Protein AF-A0ABD6W577-F1 (afdb_monomer_lite)

Secondary structure (DSSP, 8-state):
-B--EEEEE-TTS-EEEEEEEEPPPTT-----EEEEEETTEEEEEEGGG-B-HHHHHHHHHHHHHHSS--TTEEEEE--

Organism: Rathayibacter rathayi (NCBI:txid33887)

Foldseek 3Di:
DDFDKDWDQDPVRDIFIWTKFFDDDPPDDQPAWDWDDDPNDTDIGRPRRDDDPVRVVVQVVCCVVPVDGDPRMDTHTDD

Sequence (79 aa):
MMMIEVRKQNADGSDSLYRLARLSPEGKKSAGSADIAWNGRVDRVPAEEAFDAIEAGDIFWHYYQHDAVPNRYELRFLE

pLDDT: mean 89.22, std 10.05, range [54.38, 96.94]

Radius of gyration: 13.28 Å; chains: 1; bounding box: 33×25×36 Å

Structure (mmCIF, N/CA/C/O backbone):
data_AF-A0ABD6W577-F1
#
_entry.id   AF-A0ABD6W577-F1
#
loop_
_atom_site.group_PDB
_atom_site.id
_atom_site.type_symbol
_atom_site.label_atom_id
_atom_site.label_alt_id
_atom_site.label_comp_id
_atom_site.label_asym_id
_atom_site.label_entity_id
_atom_site.label_seq_id
_ato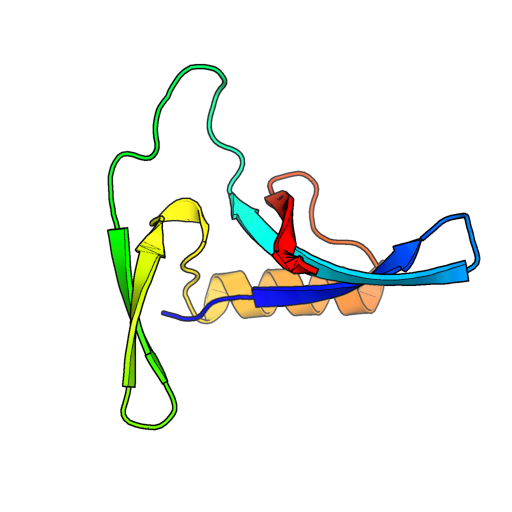m_site.pdbx_PDB_ins_code
_atom_site.Cartn_x
_atom_site.Cartn_y
_atom_site.Cartn_z
_atom_site.occupancy
_atom_site.B_iso_or_equiv
_atom_site.auth_seq_id
_atom_site.auth_comp_id
_atom_site.auth_asym_id
_atom_site.auth_atom_id
_atom_site.pdbx_PDB_model_num
ATOM 1 N N . MET A 1 1 ? 4.618 -3.203 -12.453 1.00 88.88 1 MET A N 1
ATOM 2 C CA . MET A 1 1 ? 4.761 -2.497 -11.166 1.00 88.88 1 MET A CA 1
ATOM 3 C C . MET A 1 1 ? 3.432 -1.843 -10.856 1.00 88.88 1 MET A C 1
ATOM 5 O O . MET A 1 1 ? 2.753 -1.436 -11.792 1.00 88.88 1 MET A O 1
ATOM 9 N N . MET A 1 2 ? 3.053 -1.788 -9.588 1.00 92.25 2 MET A N 1
ATOM 10 C CA . MET A 1 2 ? 1.829 -1.152 -9.108 1.00 92.25 2 MET A CA 1
ATOM 11 C C . MET A 1 2 ? 2.083 -0.479 -7.763 1.00 92.25 2 MET A C 1
ATOM 13 O O . MET A 1 2 ? 3.037 -0.827 -7.070 1.00 92.25 2 MET A O 1
ATOM 17 N N . MET A 1 3 ? 1.227 0.475 -7.411 1.00 94.38 3 MET A N 1
ATOM 18 C CA . MET A 1 3 ? 1.164 1.038 -6.066 1.00 94.38 3 MET A CA 1
ATOM 19 C C . MET A 1 3 ? 0.001 0.400 -5.318 1.00 94.38 3 MET A C 1
ATOM 21 O O . MET A 1 3 ? -0.979 -0.012 -5.939 1.00 94.38 3 MET A O 1
ATOM 25 N N . ILE A 1 4 ? 0.090 0.373 -3.993 1.00 94.81 4 ILE A N 1
ATOM 26 C CA . ILE A 1 4 ? -0.994 -0.096 -3.131 1.00 94.81 4 ILE A CA 1
ATOM 27 C C . ILE A 1 4 ? -1.412 1.054 -2.221 1.00 94.81 4 ILE A C 1
ATOM 29 O O . ILE A 1 4 ? -0.575 1.664 -1.549 1.00 94.81 4 ILE A O 1
ATOM 33 N N . GLU A 1 5 ? -2.708 1.342 -2.224 1.00 94.50 5 GLU A N 1
ATOM 34 C CA . GLU A 1 5 ? -3.355 2.287 -1.319 1.00 94.50 5 GLU A CA 1
ATOM 35 C C . GLU A 1 5 ? -4.317 1.528 -0.414 1.00 94.50 5 GLU A C 1
ATOM 37 O O . GLU A 1 5 ? -4.989 0.591 -0.850 1.00 94.50 5 GLU A O 1
ATOM 42 N N . VAL A 1 6 ? -4.375 1.930 0.850 1.00 92.25 6 VAL A N 1
ATOM 43 C CA . VAL A 1 6 ? -5.218 1.304 1.865 1.00 92.25 6 VAL A CA 1
ATOM 44 C C . VAL A 1 6 ? -6.050 2.389 2.525 1.00 92.25 6 VAL A C 1
ATOM 46 O O . VAL A 1 6 ? -5.504 3.344 3.078 1.00 92.25 6 VAL A O 1
ATOM 49 N N . ARG A 1 7 ? -7.374 2.233 2.479 1.00 91.50 7 ARG A N 1
ATOM 50 C CA . ARG A 1 7 ? -8.291 3.023 3.301 1.00 91.50 7 ARG A CA 1
ATOM 51 C C . ARG A 1 7 ? -8.355 2.390 4.682 1.00 91.50 7 ARG A C 1
ATOM 53 O O . ARG A 1 7 ? -8.586 1.188 4.788 1.00 91.50 7 ARG A O 1
ATOM 60 N N . LYS A 1 8 ? -8.172 3.188 5.726 1.00 88.12 8 LYS A N 1
ATOM 61 C CA . LYS A 1 8 ? -8.259 2.725 7.110 1.00 88.12 8 LYS A CA 1
ATOM 62 C C . LYS A 1 8 ? -9.074 3.707 7.939 1.00 88.12 8 LYS A C 1
ATOM 64 O O . LYS A 1 8 ? -8.900 4.917 7.807 1.00 88.12 8 LYS A O 1
ATOM 69 N N . GLN A 1 9 ? -9.913 3.169 8.820 1.00 89.25 9 GLN A N 1
ATOM 70 C CA . GLN A 1 9 ? -10.616 3.969 9.811 1.00 89.25 9 GLN A CA 1
ATOM 71 C C . GLN A 1 9 ? -9.670 4.344 10.963 1.00 89.25 9 GLN A C 1
ATOM 73 O O . GLN A 1 9 ? -8.983 3.497 11.543 1.00 89.25 9 GLN A O 1
ATOM 78 N N . ASN A 1 10 ? -9.635 5.629 11.285 1.00 85.38 10 ASN A N 1
ATOM 79 C CA . ASN A 1 10 ? -8.905 6.206 12.400 1.00 85.38 10 ASN A CA 1
ATOM 80 C C . ASN A 1 10 ? -9.650 5.989 13.723 1.00 85.38 10 ASN A C 1
ATOM 82 O O . ASN A 1 10 ? -10.837 5.667 13.760 1.00 85.38 10 ASN A O 1
ATOM 86 N N . ALA A 1 11 ? -8.956 6.218 14.840 1.00 88.88 11 ALA A N 1
ATOM 87 C CA . ALA A 1 11 ? -9.535 6.065 16.177 1.00 88.88 11 ALA A CA 1
ATOM 88 C C . ALA A 1 11 ? -10.717 7.018 16.453 1.00 88.88 11 ALA A C 1
ATOM 90 O O . ALA A 1 11 ? -11.543 6.729 17.315 1.00 88.88 11 ALA A O 1
ATOM 91 N N . ASP A 1 12 ? -10.805 8.137 15.730 1.00 91.44 12 ASP A N 1
ATOM 92 C CA . ASP A 1 12 ? -11.910 9.099 15.804 1.00 91.44 12 ASP A CA 1
ATOM 93 C C . ASP A 1 12 ? -13.109 8.730 14.905 1.00 91.44 12 ASP A C 1
ATOM 95 O O . ASP A 1 12 ? -14.098 9.459 14.864 1.00 91.44 12 ASP A O 1
ATOM 99 N N . GLY A 1 13 ? -13.037 7.596 14.198 1.00 91.06 13 GLY A N 1
ATOM 100 C CA . GLY A 1 13 ? -14.072 7.113 13.286 1.00 91.06 13 GLY A CA 1
ATOM 101 C C . GLY A 1 13 ? -14.000 7.690 11.870 1.00 91.06 13 GLY A C 1
ATOM 102 O O . GLY A 1 13 ? -14.774 7.246 11.019 1.00 91.06 13 GLY A O 1
ATOM 103 N N . SER A 1 14 ? -13.090 8.631 11.596 1.00 92.62 14 SER A N 1
ATOM 104 C CA . SER A 1 14 ? -12.829 9.124 10.239 1.00 92.62 14 SER A CA 1
ATOM 105 C C . SER A 1 14 ?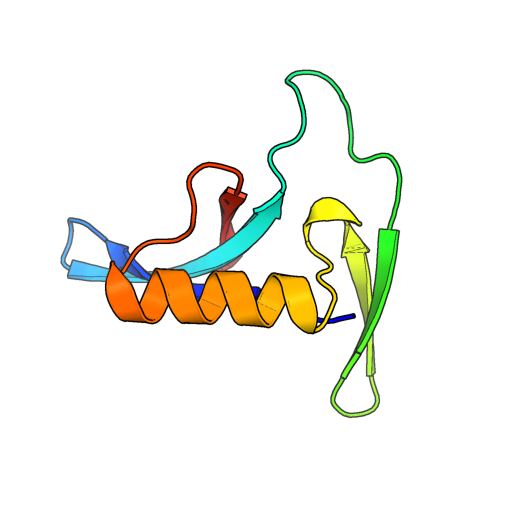 -12.104 8.079 9.392 1.00 92.62 14 SER A C 1
ATOM 107 O O . SER A 1 14 ? -11.460 7.178 9.920 1.00 92.62 14 SER A O 1
ATOM 109 N N . ASP A 1 15 ? -12.198 8.195 8.072 1.00 92.50 15 ASP A N 1
ATOM 110 C CA . ASP A 1 15 ? -11.421 7.381 7.142 1.00 92.50 15 ASP A CA 1
ATOM 111 C C . ASP A 1 15 ? -10.260 8.192 6.575 1.00 92.50 15 ASP A C 1
ATOM 113 O O . ASP A 1 15 ? -10.453 9.341 6.180 1.00 92.50 15 ASP A O 1
ATOM 117 N N . SER A 1 16 ? -9.094 7.559 6.466 1.00 93.81 16 SER A N 1
ATOM 118 C CA . SER A 1 16 ? -7.928 8.119 5.782 1.00 93.81 16 SER A CA 1
ATOM 119 C C . SER A 1 16 ? -7.355 7.143 4.768 1.00 93.81 16 SER A C 1
ATOM 121 O O . SER A 1 16 ? -7.492 5.919 4.896 1.00 93.81 16 SER A O 1
ATOM 123 N N . LEU A 1 17 ? -6.701 7.697 3.754 1.00 94.62 17 LEU A N 1
ATOM 124 C CA . LEU A 1 17 ? -6.011 6.963 2.713 1.00 94.62 17 LEU A CA 1
ATOM 125 C C . LEU A 1 17 ? -4.507 6.947 2.990 1.00 94.62 17 LEU A C 1
ATOM 127 O O . LEU A 1 17 ? -3.880 7.967 3.280 1.00 94.62 17 LEU A O 1
ATOM 131 N N . TYR A 1 18 ? -3.915 5.764 2.870 1.00 93.69 18 TYR A N 1
ATOM 132 C CA . TYR A 1 18 ? -2.493 5.542 3.095 1.00 93.69 18 TYR A CA 1
ATOM 133 C C . TYR A 1 18 ? -1.851 4.869 1.886 1.00 93.69 18 TYR A C 1
ATOM 135 O O . TYR A 1 18 ? -2.426 3.955 1.299 1.00 93.69 18 TYR A O 1
ATOM 143 N N . ARG A 1 19 ? -0.621 5.263 1.558 1.00 94.19 19 ARG A N 1
ATOM 144 C CA . ARG A 1 19 ? 0.269 4.562 0.628 1.00 94.19 19 ARG A CA 1
ATOM 145 C C . ARG A 1 19 ? 1.072 3.509 1.379 1.00 94.19 19 ARG A C 1
ATOM 147 O O . ARG A 1 19 ? 1.641 3.800 2.430 1.00 94.19 19 ARG A O 1
ATOM 154 N N . LEU A 1 20 ? 1.170 2.307 0.823 1.00 95.25 20 LEU A N 1
ATOM 155 C CA . LEU A 1 20 ? 2.064 1.284 1.353 1.00 95.25 20 LEU A CA 1
ATOM 156 C C . LEU A 1 20 ? 3.499 1.497 0.855 1.00 95.25 20 LEU A C 1
ATOM 158 O O . LEU A 1 20 ? 3.716 1.701 -0.339 1.00 95.25 20 LEU A O 1
ATOM 162 N N . ALA A 1 21 ? 4.477 1.370 1.748 1.00 94.25 21 ALA A N 1
ATOM 163 C CA . ALA A 1 21 ? 5.896 1.378 1.407 1.00 94.25 21 ALA A CA 1
ATOM 164 C C . ALA A 1 21 ? 6.637 0.233 2.109 1.00 94.25 21 ALA A C 1
ATOM 166 O O . ALA A 1 21 ? 6.278 -0.176 3.213 1.00 94.25 21 ALA A O 1
ATOM 167 N N . ARG A 1 22 ? 7.697 -0.294 1.490 1.00 92.56 22 ARG A N 1
ATOM 168 C CA . ARG A 1 22 ? 8.651 -1.177 2.186 1.00 92.56 22 ARG A CA 1
ATOM 169 C C . ARG A 1 22 ? 9.378 -0.384 3.267 1.00 92.56 22 ARG A C 1
ATOM 171 O O . ARG A 1 22 ? 9.810 0.738 3.007 1.00 92.56 22 ARG A O 1
ATOM 178 N N . LEU A 1 23 ? 9.558 -0.985 4.446 1.00 88.25 23 LEU A N 1
ATOM 179 C CA . LEU A 1 23 ? 10.370 -0.383 5.502 1.00 88.25 23 LEU A CA 1
ATOM 180 C C . LEU A 1 23 ? 11.788 -0.128 4.978 1.00 88.25 23 LEU A C 1
ATOM 182 O O . LEU A 1 23 ? 12.496 -1.061 4.591 1.00 88.25 23 LEU A O 1
ATOM 186 N N . SER A 1 24 ? 12.210 1.134 4.979 1.00 71.88 24 SER A N 1
ATOM 187 C CA . SER A 1 24 ? 13.612 1.472 4.746 1.00 71.88 24 SER A CA 1
ATOM 188 C C . SER A 1 24 ? 14.357 1.400 6.082 1.00 71.88 24 SER A C 1
ATOM 190 O O . SER A 1 24 ? 13.842 1.904 7.082 1.00 71.88 24 SER A O 1
ATOM 192 N N . PRO A 1 25 ? 15.560 0.804 6.149 1.00 65.88 25 PRO A N 1
ATOM 193 C CA . PRO A 1 25 ? 16.388 0.884 7.347 1.00 65.88 25 PRO A CA 1
ATOM 194 C C . PRO A 1 25 ? 16.611 2.353 7.728 1.00 65.88 25 PRO A C 1
ATOM 196 O O . PRO A 1 25 ? 16.932 3.166 6.852 1.00 65.88 25 PRO A O 1
ATOM 199 N N . GLU A 1 26 ? 16.458 2.688 9.014 1.00 58.62 26 GLU A N 1
ATOM 200 C CA . GLU A 1 26 ? 16.636 4.055 9.515 1.00 58.62 26 GLU A CA 1
ATOM 201 C C . GLU A 1 26 ? 17.931 4.677 8.963 1.00 58.62 26 GLU A C 1
ATOM 203 O O . GLU A 1 26 ? 19.022 4.113 9.066 1.00 58.62 26 GLU A O 1
ATOM 208 N N . GLY A 1 27 ? 17.801 5.838 8.315 1.00 54.38 27 GLY A N 1
ATOM 209 C CA . GLY A 1 27 ? 18.928 6.594 7.762 1.00 54.38 27 GLY A CA 1
ATOM 210 C C . GLY A 1 27 ? 19.277 6.322 6.294 1.00 54.38 27 GLY A C 1
ATOM 211 O O . GLY A 1 27 ? 20.100 7.053 5.738 1.00 54.38 27 GLY A O 1
ATOM 212 N N . LYS A 1 28 ? 18.646 5.355 5.612 1.00 58.62 28 LYS A N 1
ATOM 213 C CA . LYS A 1 28 ? 18.791 5.211 4.152 1.00 58.62 28 LYS A CA 1
ATOM 214 C C . LYS A 1 28 ? 17.657 5.923 3.421 1.00 58.62 28 LYS A C 1
ATOM 216 O O . LYS A 1 28 ? 16.536 5.422 3.343 1.00 58.62 28 LYS A O 1
ATOM 221 N N . LYS A 1 29 ? 17.974 7.093 2.848 1.00 56.75 29 LYS A N 1
A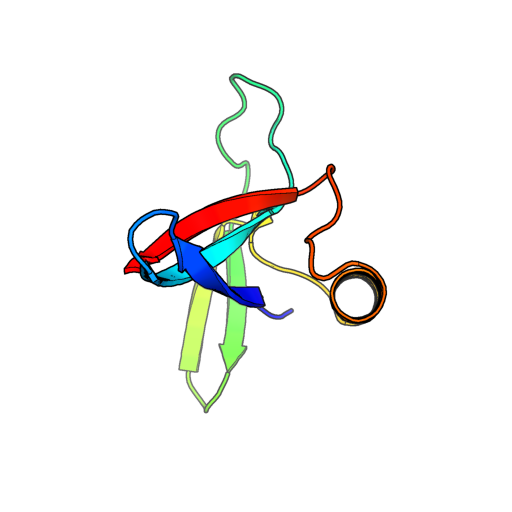TOM 222 C CA . LYS A 1 29 ? 17.148 7.718 1.804 1.00 56.75 29 LYS A CA 1
ATOM 223 C C . LYS A 1 29 ? 16.889 6.691 0.702 1.00 56.75 29 LYS A C 1
ATOM 225 O O . LYS A 1 29 ? 17.817 5.981 0.308 1.00 56.75 29 LYS A O 1
ATOM 230 N N . SER A 1 30 ? 15.645 6.636 0.232 1.00 61.25 30 SER A N 1
ATOM 231 C CA . SER A 1 30 ? 15.232 5.786 -0.881 1.00 61.25 30 SER A CA 1
ATOM 232 C C . SER A 1 30 ? 16.223 5.897 -2.042 1.00 61.25 30 SER A C 1
ATOM 234 O O . SER A 1 30 ? 16.540 6.995 -2.502 1.00 61.25 30 SER A O 1
ATOM 236 N N . ALA A 1 31 ? 16.777 4.759 -2.465 1.00 66.31 31 ALA A N 1
ATOM 237 C CA . ALA A 1 31 ? 17.872 4.717 -3.432 1.00 66.31 31 ALA A CA 1
ATOM 238 C C . ALA A 1 31 ? 17.394 4.752 -4.894 1.00 66.31 31 ALA A C 1
ATOM 240 O O . ALA A 1 31 ? 18.212 4.625 -5.804 1.00 66.31 31 ALA A O 1
ATOM 241 N N . GLY A 1 32 ? 16.091 4.908 -5.148 1.00 85.19 32 GLY A N 1
ATOM 242 C CA . GLY A 1 32 ? 15.585 4.878 -6.511 1.00 85.19 32 GLY A CA 1
ATOM 243 C C . GLY A 1 32 ? 14.115 5.231 -6.654 1.00 85.19 32 GLY A C 1
ATOM 244 O O . GLY A 1 32 ? 13.378 5.406 -5.689 1.00 85.19 32 GLY A O 1
ATOM 245 N N . SER A 1 33 ? 13.704 5.309 -7.910 1.00 92.00 33 SER A N 1
ATOM 246 C CA . SER A 1 33 ? 12.325 5.529 -8.321 1.00 92.00 33 SER A CA 1
ATOM 247 C C . SER A 1 33 ? 11.918 4.470 -9.334 1.00 92.00 33 SER A C 1
ATOM 249 O O . SER A 1 33 ? 12.758 4.056 -10.135 1.00 92.00 33 SER A O 1
ATOM 251 N N . ALA A 1 34 ? 10.645 4.106 -9.354 1.00 93.19 34 ALA A N 1
ATOM 252 C CA . ALA A 1 34 ? 10.055 3.245 -10.364 1.00 93.19 34 ALA A CA 1
ATOM 253 C C . ALA A 1 34 ? 8.960 3.995 -11.126 1.00 93.19 34 ALA A C 1
ATOM 255 O O . ALA A 1 34 ? 8.208 4.773 -10.540 1.00 93.19 34 ALA A O 1
ATOM 256 N N . ASP A 1 35 ? 8.866 3.721 -12.423 1.00 95.00 35 ASP A N 1
ATOM 257 C CA . ASP A 1 35 ? 7.788 4.221 -13.266 1.00 95.00 35 ASP A CA 1
ATOM 258 C C . ASP A 1 35 ? 6.639 3.206 -13.271 1.00 95.00 35 ASP A C 1
ATOM 260 O O . ASP A 1 35 ? 6.831 2.009 -13.514 1.00 95.00 35 ASP A O 1
ATOM 264 N N . ILE A 1 36 ? 5.432 3.686 -12.992 1.00 92.88 36 ILE A N 1
ATOM 265 C CA . ILE A 1 36 ? 4.213 2.885 -12.938 1.00 92.88 36 ILE A CA 1
ATOM 266 C C . ILE A 1 36 ? 3.252 3.410 -13.992 1.00 92.88 36 ILE A C 1
ATOM 268 O O . ILE A 1 36 ? 2.732 4.519 -13.894 1.00 92.88 36 ILE A O 1
ATOM 272 N N . ALA A 1 37 ? 3.014 2.588 -15.012 1.00 92.38 37 ALA A N 1
ATOM 273 C CA . ALA A 1 37 ? 2.039 2.882 -16.046 1.00 92.38 37 ALA A CA 1
ATOM 274 C C . ALA A 1 37 ? 0.636 2.472 -15.581 1.00 92.38 37 ALA A C 1
ATOM 276 O O . ALA A 1 37 ? 0.388 1.291 -15.330 1.00 92.38 37 ALA A O 1
ATOM 277 N N . TRP A 1 38 ? -0.289 3.426 -15.501 1.00 85.88 38 TRP A N 1
ATOM 278 C CA . TRP A 1 38 ? -1.688 3.165 -15.170 1.00 85.88 38 TRP A CA 1
ATOM 279 C C . TRP A 1 38 ? -2.605 4.184 -15.854 1.00 85.88 38 TRP A C 1
ATOM 281 O O . TRP A 1 38 ? -2.284 5.363 -15.956 1.00 85.88 38 TRP A O 1
ATOM 291 N N . ASN A 1 39 ? -3.747 3.724 -16.371 1.00 90.06 39 ASN A N 1
ATOM 292 C CA . ASN A 1 39 ? -4.748 4.571 -17.035 1.00 90.06 39 ASN A CA 1
ATOM 293 C C . ASN A 1 39 ? -4.176 5.531 -18.111 1.00 90.06 39 ASN A C 1
ATOM 295 O O . ASN A 1 39 ? -4.539 6.704 -18.186 1.00 90.06 39 ASN A O 1
ATOM 299 N N . GLY A 1 40 ? -3.222 5.049 -18.917 1.00 92.81 40 GLY A N 1
ATOM 300 C CA . GLY A 1 40 ? -2.560 5.848 -19.959 1.00 92.81 40 GLY A CA 1
ATOM 301 C C . GLY A 1 40 ? -1.596 6.924 -19.441 1.00 92.81 40 GLY A C 1
ATOM 302 O O . GLY A 1 40 ? -1.093 7.717 -20.233 1.00 92.81 40 GLY A O 1
ATOM 303 N N . ARG A 1 41 ? -1.330 6.959 -18.132 1.00 93.88 41 ARG A N 1
ATOM 304 C CA . ARG A 1 41 ? -0.351 7.832 -17.478 1.00 93.88 41 ARG A CA 1
ATOM 305 C C . ARG A 1 41 ? 0.830 7.017 -16.971 1.00 93.88 41 ARG A C 1
ATOM 307 O O . ARG A 1 41 ? 0.733 5.800 -16.817 1.00 93.88 41 ARG A O 1
ATOM 314 N N . VAL A 1 42 ? 1.939 7.704 -16.724 1.00 94.50 42 VAL A N 1
ATOM 315 C CA . VAL A 1 42 ? 3.119 7.142 -16.070 1.00 94.50 42 VAL A CA 1
ATOM 316 C C . VAL A 1 42 ? 3.412 7.987 -14.844 1.00 94.50 42 VAL A C 1
ATOM 318 O O . VAL A 1 42 ? 3.751 9.162 -14.981 1.00 94.50 42 VAL A O 1
ATOM 321 N N . ASP A 1 43 ? 3.296 7.374 -13.673 1.00 91.94 43 ASP A N 1
ATOM 322 C CA . ASP A 1 43 ? 3.638 8.004 -12.405 1.00 91.94 43 ASP A CA 1
ATOM 323 C C . ASP A 1 43 ? 4.994 7.489 -11.937 1.00 91.94 43 ASP A C 1
ATOM 325 O O . ASP A 1 43 ? 5.244 6.281 -11.909 1.00 91.94 43 ASP A O 1
ATOM 329 N N . ARG A 1 44 ? 5.877 8.415 -11.567 1.00 93.25 44 ARG A N 1
ATOM 330 C CA . ARG A 1 44 ? 7.196 8.099 -11.026 1.00 93.25 44 ARG A CA 1
ATOM 331 C C . ARG A 1 44 ? 7.136 8.137 -9.508 1.00 93.25 44 ARG A C 1
ATOM 333 O O . ARG A 1 44 ? 6.953 9.207 -8.931 1.00 93.25 44 ARG A O 1
ATOM 340 N N . VAL A 1 45 ? 7.328 6.987 -8.873 1.00 91.31 45 VAL A N 1
ATOM 341 C CA . VAL A 1 45 ? 7.214 6.830 -7.416 1.00 91.31 45 VAL A CA 1
ATOM 342 C C . VAL A 1 45 ? 8.508 6.330 -6.786 1.00 91.31 45 VAL A C 1
ATOM 344 O O . VAL A 1 45 ? 9.346 5.771 -7.499 1.00 91.31 45 VAL A O 1
ATOM 347 N N . PRO A 1 46 ? 8.714 6.514 -5.471 1.00 92.00 46 PRO A N 1
ATOM 348 C CA . PRO A 1 46 ? 9.812 5.873 -4.757 1.00 92.00 46 PRO A CA 1
ATOM 349 C C . PRO A 1 46 ? 9.799 4.355 -4.970 1.00 92.00 46 PRO A C 1
ATOM 351 O O . PRO A 1 46 ? 8.742 3.725 -4.983 1.00 92.00 46 PRO A O 1
ATOM 354 N N . ALA A 1 47 ? 10.971 3.746 -5.152 1.00 92.06 47 ALA A N 1
ATOM 355 C CA . ALA A 1 47 ? 11.058 2.313 -5.445 1.00 92.06 47 ALA A CA 1
ATOM 356 C C . ALA A 1 47 ? 10.442 1.440 -4.334 1.00 92.06 47 ALA A C 1
ATOM 358 O O . ALA A 1 47 ? 9.911 0.366 -4.613 1.00 92.06 47 ALA A O 1
ATOM 359 N N . GLU A 1 48 ? 10.464 1.905 -3.083 1.00 92.88 48 GLU A N 1
ATOM 360 C CA . GLU A 1 48 ? 9.843 1.226 -1.947 1.00 92.88 48 GLU A CA 1
ATOM 361 C C . GLU A 1 48 ? 8.308 1.201 -1.996 1.00 92.88 48 GLU A C 1
ATOM 363 O O . GLU A 1 48 ? 7.724 0.345 -1.337 1.00 92.88 48 GLU A O 1
ATOM 368 N N . GLU A 1 49 ? 7.676 2.068 -2.792 1.00 93.75 49 GLU A N 1
ATOM 369 C CA . GLU A 1 49 ? 6.217 2.152 -2.998 1.00 93.75 49 GLU A CA 1
ATOM 370 C C . GLU A 1 49 ? 5.755 1.410 -4.266 1.00 93.75 49 GLU A C 1
ATOM 372 O O . GLU A 1 49 ? 4.561 1.349 -4.566 1.00 93.75 49 GLU A O 1
ATOM 377 N N . ALA A 1 50 ? 6.695 0.839 -5.025 1.00 94.50 50 ALA A N 1
ATOM 378 C CA . ALA A 1 50 ? 6.422 0.095 -6.245 1.00 94.50 50 ALA A CA 1
ATOM 379 C C . ALA A 1 50 ? 6.535 -1.411 -6.010 1.00 94.50 50 ALA A C 1
ATOM 381 O O . ALA A 1 50 ? 7.608 -1.919 -5.679 1.00 94.50 50 ALA A O 1
ATOM 382 N N . PHE A 1 51 ? 5.440 -2.131 -6.231 1.00 94.62 51 PHE A N 1
ATOM 383 C CA . PHE A 1 51 ? 5.318 -3.567 -5.991 1.00 94.62 51 PHE A CA 1
ATOM 384 C C . PHE A 1 51 ? 5.131 -4.320 -7.310 1.00 94.62 51 PHE A C 1
ATOM 386 O O . PHE A 1 51 ? 4.513 -3.817 -8.259 1.00 94.62 51 PHE A O 1
ATOM 393 N N . ASP A 1 52 ? 5.677 -5.530 -7.397 1.00 94.75 52 ASP A N 1
ATOM 394 C CA . ASP A 1 52 ? 5.321 -6.451 -8.473 1.00 94.75 52 ASP A CA 1
ATOM 395 C C . ASP A 1 52 ? 4.000 -7.178 -8.163 1.00 94.75 52 ASP A C 1
ATOM 397 O O . ASP A 1 52 ? 3.395 -6.993 -7.108 1.00 94.75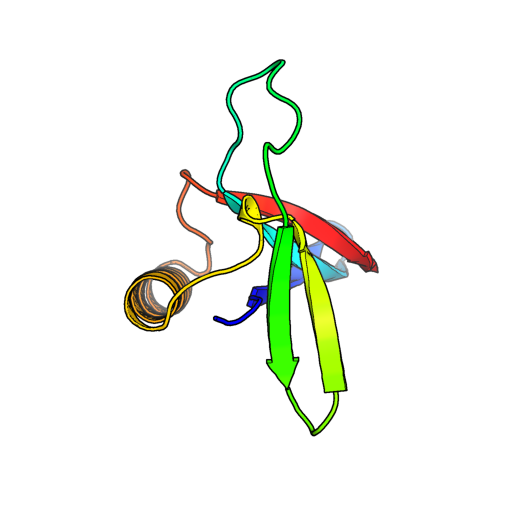 52 ASP A O 1
ATOM 401 N N . ALA A 1 53 ? 3.512 -7.967 -9.122 1.00 94.75 53 ALA A N 1
ATOM 402 C CA . ALA A 1 53 ? 2.221 -8.638 -8.994 1.00 94.75 53 ALA A CA 1
ATOM 403 C C . ALA A 1 53 ? 2.207 -9.742 -7.925 1.00 94.75 53 ALA A C 1
ATOM 405 O O . ALA A 1 53 ? 1.156 -9.986 -7.336 1.00 94.75 53 ALA A O 1
ATOM 406 N N . ILE A 1 54 ? 3.343 -10.402 -7.680 1.00 96.38 54 ILE A N 1
ATOM 407 C CA . ILE A 1 54 ? 3.438 -11.482 -6.693 1.00 96.38 54 ILE A CA 1
ATOM 408 C C . ILE A 1 54 ? 3.398 -10.867 -5.300 1.00 96.38 54 ILE A C 1
ATOM 410 O O . ILE A 1 54 ? 2.552 -11.229 -4.487 1.00 96.38 54 ILE A O 1
ATOM 414 N N . GLU A 1 55 ? 4.254 -9.876 -5.055 1.00 95.62 55 GLU A N 1
ATOM 415 C CA . GLU A 1 55 ? 4.318 -9.200 -3.766 1.00 95.62 55 GLU A CA 1
ATOM 416 C C . GLU A 1 55 ? 2.997 -8.501 -3.431 1.00 95.62 55 GLU A C 1
ATOM 418 O O . GLU A 1 55 ? 2.515 -8.602 -2.303 1.00 95.62 55 GLU A O 1
ATOM 423 N N . ALA A 1 56 ? 2.372 -7.843 -4.411 1.00 95.38 56 ALA A N 1
ATOM 424 C CA . ALA A 1 56 ? 1.055 -7.256 -4.218 1.00 95.38 56 ALA A CA 1
ATOM 425 C C . ALA A 1 56 ? 0.002 -8.316 -3.867 1.00 95.38 56 ALA A C 1
ATOM 427 O O . ALA A 1 56 ? -0.787 -8.102 -2.949 1.00 95.38 56 ALA A O 1
ATOM 428 N N . GLY A 1 57 ? 0.011 -9.469 -4.546 1.00 95.88 57 GLY A N 1
ATOM 429 C CA . GLY A 1 57 ? -0.882 -10.588 -4.242 1.00 95.88 57 GLY A CA 1
ATOM 430 C C . GLY A 1 57 ? -0.744 -11.078 -2.799 1.00 95.88 57 GLY A C 1
ATOM 431 O O . GLY A 1 57 ? -1.752 -11.228 -2.109 1.00 95.88 57 GLY A O 1
ATOM 432 N N . ASP A 1 58 ? 0.488 -11.238 -2.316 1.00 96.62 58 ASP A N 1
ATOM 433 C CA . ASP A 1 58 ? 0.765 -11.632 -0.929 1.00 96.62 58 ASP A CA 1
ATOM 434 C C . ASP A 1 58 ? 0.253 -10.591 0.078 1.00 96.62 58 ASP A C 1
ATOM 436 O O . ASP A 1 58 ? -0.317 -10.943 1.114 1.00 96.62 58 ASP A O 1
ATOM 440 N N . ILE A 1 59 ? 0.433 -9.302 -0.226 1.00 95.81 59 ILE A N 1
ATOM 441 C CA . ILE A 1 59 ? -0.053 -8.196 0.610 1.00 95.81 59 ILE A CA 1
ATOM 442 C C . ILE A 1 59 ? -1.581 -8.211 0.679 1.00 95.81 59 ILE A C 1
ATOM 444 O O . ILE A 1 59 ? -2.138 -8.143 1.775 1.00 95.81 59 ILE A O 1
ATOM 448 N N . PHE A 1 60 ? -2.259 -8.334 -0.464 1.00 94.31 60 PHE A N 1
ATOM 449 C CA . PHE A 1 60 ? -3.719 -8.402 -0.512 1.00 94.31 60 PHE A CA 1
ATOM 450 C C . PHE A 1 60 ? -4.254 -9.623 0.231 1.00 94.31 60 PHE A C 1
ATOM 452 O O . PHE A 1 60 ? -5.232 -9.507 0.968 1.00 94.31 60 PHE A O 1
ATOM 459 N N . TRP A 1 61 ? -3.608 -10.779 0.076 1.00 96.12 61 TRP A N 1
ATOM 460 C CA . TRP A 1 61 ? -4.001 -11.993 0.779 1.00 96.12 61 TRP A CA 1
ATOM 461 C C . TRP A 1 61 ? -3.864 -11.842 2.297 1.00 96.12 61 TRP A C 1
ATOM 463 O O . TRP A 1 61 ? -4.792 -12.173 3.033 1.00 96.12 61 TRP A O 1
ATOM 473 N N . HIS A 1 62 ? -2.754 -11.271 2.772 1.00 95.81 62 HIS A N 1
ATOM 474 C CA . HIS A 1 62 ? -2.562 -11.003 4.197 1.00 95.81 62 HIS A CA 1
ATOM 475 C C . HIS A 1 62 ? -3.597 -10.008 4.735 1.00 95.81 62 HIS A C 1
ATOM 477 O O . HIS A 1 62 ? -4.196 -10.250 5.783 1.00 95.81 62 HIS A O 1
ATOM 483 N N . TYR A 1 63 ? -3.861 -8.930 3.991 1.00 92.69 63 TYR A N 1
ATOM 484 C CA . TYR A 1 63 ? -4.878 -7.947 4.355 1.00 92.69 63 TYR A CA 1
ATOM 485 C C . TYR A 1 63 ? -6.270 -8.578 4.452 1.00 92.69 63 TYR A C 1
ATOM 487 O O . TYR A 1 63 ? -6.964 -8.379 5.442 1.00 92.69 63 TYR A O 1
ATOM 495 N N . TYR A 1 64 ? -6.646 -9.426 3.492 1.00 93.12 64 TYR A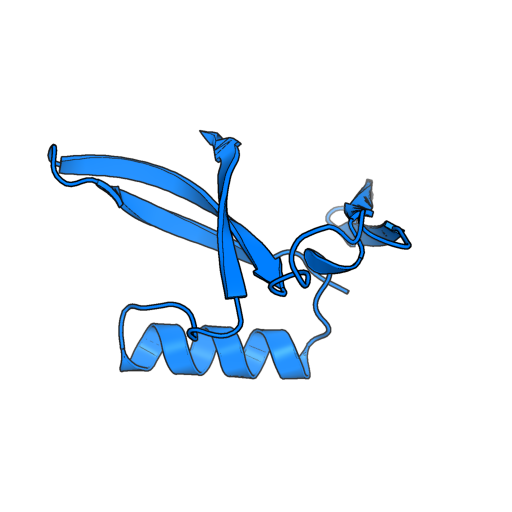 N 1
ATOM 496 C CA . TYR A 1 64 ? -7.912 -10.161 3.526 1.00 93.12 64 TYR A CA 1
ATOM 497 C C . TYR A 1 64 ? -8.047 -11.071 4.760 1.00 93.12 64 TYR A C 1
ATOM 499 O O . TYR A 1 64 ? -9.136 -11.210 5.313 1.00 93.12 64 TYR A O 1
ATOM 507 N N . GLN A 1 65 ? -6.953 -11.694 5.203 1.00 96.94 65 GLN A N 1
ATOM 508 C CA . GLN A 1 65 ? -6.967 -12.618 6.340 1.00 96.94 65 GLN A CA 1
ATOM 509 C C . GLN A 1 65 ? -6.935 -11.926 7.707 1.00 96.94 65 GLN A C 1
ATOM 511 O O . GLN A 1 65 ? -7.441 -12.488 8.680 1.00 96.94 65 GLN A O 1
ATOM 516 N N . HIS A 1 66 ? -6.308 -10.754 7.798 1.00 93.69 66 HIS A N 1
ATOM 517 C CA . HIS A 1 66 ? -5.943 -10.146 9.079 1.00 93.69 66 HIS A CA 1
ATOM 518 C C . HIS A 1 66 ? -6.455 -8.717 9.274 1.00 93.69 66 HIS A C 1
ATOM 520 O O . HIS A 1 66 ? -6.248 -8.166 10.352 1.00 93.69 66 HIS A O 1
ATOM 526 N N . ASP A 1 67 ? -7.083 -8.118 8.256 1.00 89.75 67 ASP A N 1
ATOM 527 C CA . ASP A 1 67 ? -7.440 -6.691 8.217 1.00 89.75 67 ASP A CA 1
ATOM 528 C C . ASP A 1 67 ? -6.250 -5.781 8.586 1.00 89.75 67 ASP A C 1
ATOM 530 O O . ASP A 1 67 ? -6.348 -4.785 9.304 1.00 89.75 67 ASP A O 1
ATOM 534 N N . ALA A 1 68 ? -5.061 -6.183 8.133 1.00 91.06 68 ALA A N 1
ATOM 535 C CA . ALA A 1 68 ? -3.799 -5.534 8.444 1.00 91.06 68 ALA A CA 1
ATOM 536 C C . ALA A 1 68 ? -2.802 -5.721 7.301 1.00 91.06 68 ALA A C 1
ATOM 538 O O . ALA A 1 68 ? -2.838 -6.712 6.576 1.00 91.06 68 ALA A O 1
ATOM 539 N N . VAL A 1 69 ? -1.882 -4.772 7.142 1.00 92.56 69 VAL A N 1
ATOM 540 C CA . VAL A 1 69 ? -0.747 -4.928 6.225 1.00 92.56 69 VAL A CA 1
ATOM 541 C C . VAL A 1 69 ? 0.395 -5.669 6.929 1.00 92.56 69 VAL A C 1
ATOM 543 O O . VAL A 1 69 ? 0.557 -5.506 8.139 1.00 92.56 69 VAL A O 1
ATOM 546 N N . PRO A 1 70 ? 1.215 -6.465 6.216 1.00 94.38 70 PRO A N 1
ATOM 547 C CA . PRO A 1 70 ? 2.321 -7.177 6.851 1.00 94.38 70 PRO A CA 1
ATOM 548 C C . PRO A 1 70 ? 3.331 -6.228 7.516 1.00 94.38 70 PRO A C 1
ATOM 550 O O . PRO A 1 70 ? 3.712 -5.217 6.931 1.00 94.38 70 PRO A O 1
ATOM 553 N N . ASN A 1 71 ? 3.871 -6.614 8.677 1.00 92.12 71 ASN A N 1
ATOM 554 C CA . ASN A 1 71 ? 4.775 -5.787 9.503 1.00 92.12 71 ASN A CA 1
ATOM 555 C C . ASN A 1 71 ? 6.079 -5.329 8.818 1.00 92.12 71 ASN A C 1
ATOM 557 O O . ASN A 1 71 ? 6.793 -4.497 9.364 1.00 92.12 71 ASN A O 1
ATOM 561 N N . ARG A 1 72 ? 6.432 -5.898 7.658 1.00 90.69 72 ARG A N 1
ATOM 562 C CA . ARG A 1 72 ? 7.600 -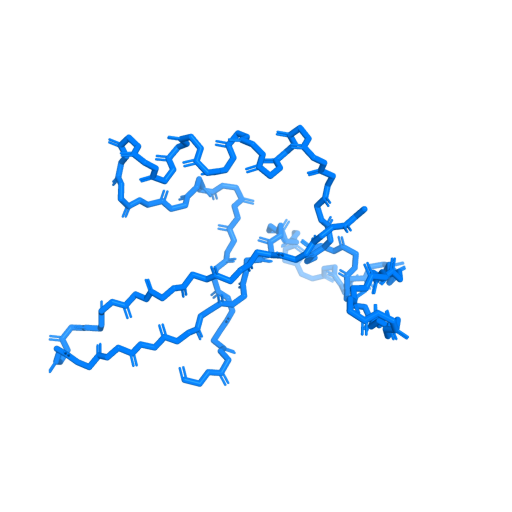5.484 6.856 1.00 90.69 72 ARG A CA 1
ATOM 563 C C . ARG A 1 72 ? 7.337 -4.240 5.993 1.00 90.69 72 ARG A C 1
ATOM 565 O O . ARG A 1 72 ? 8.239 -3.785 5.287 1.00 90.69 72 ARG A O 1
ATOM 572 N N . TYR A 1 73 ? 6.112 -3.730 6.027 1.00 93.94 73 TYR A N 1
ATOM 573 C CA . TYR A 1 73 ? 5.675 -2.539 5.319 1.00 93.94 73 TYR A CA 1
ATOM 574 C C . TYR A 1 73 ? 5.217 -1.466 6.307 1.00 93.94 73 TYR A C 1
ATOM 576 O O . TYR A 1 73 ? 4.834 -1.758 7.438 1.00 93.94 73 TYR A O 1
ATOM 584 N N . GLU A 1 74 ? 5.228 -0.222 5.850 1.00 92.81 74 GLU A N 1
ATOM 585 C CA . GLU A 1 74 ? 4.695 0.935 6.559 1.00 92.81 74 GLU A CA 1
ATOM 586 C C . GLU A 1 74 ? 3.577 1.602 5.755 1.00 92.81 74 GLU A C 1
ATOM 588 O O . GLU A 1 74 ? 3.541 1.531 4.524 1.00 92.81 74 GLU A O 1
ATOM 593 N N . LEU A 1 75 ? 2.668 2.265 6.470 1.00 92.38 75 LEU A N 1
ATOM 594 C CA . LEU A 1 75 ? 1.612 3.090 5.894 1.00 92.38 75 LEU A CA 1
ATOM 595 C C . LEU A 1 75 ? 2.024 4.562 5.968 1.00 92.38 75 LEU A C 1
ATOM 597 O O . LEU A 1 75 ? 2.207 5.106 7.058 1.00 92.38 75 LEU A O 1
ATOM 601 N N . ARG A 1 76 ? 2.143 5.213 4.811 1.00 92.19 76 ARG A N 1
ATOM 602 C CA . ARG A 1 76 ? 2.418 6.647 4.671 1.00 92.19 76 ARG A CA 1
ATOM 603 C C . ARG A 1 76 ? 1.117 7.375 4.355 1.00 92.19 76 ARG A C 1
ATOM 605 O O . ARG A 1 76 ? 0.431 7.021 3.405 1.00 92.19 76 ARG A O 1
ATOM 612 N N . PHE A 1 77 ? 0.757 8.360 5.166 1.00 90.75 77 PHE A N 1
ATOM 613 C CA . PHE A 1 77 ? -0.489 9.115 5.013 1.00 90.75 77 PHE A CA 1
ATOM 614 C C . PHE A 1 77 ? -0.542 9.874 3.674 1.00 90.75 77 PHE A C 1
ATOM 616 O O . PHE A 1 77 ? 0.462 10.468 3.276 1.00 90.75 77 PHE A O 1
ATOM 623 N N . LEU A 1 78 ? -1.698 9.854 3.002 1.00 86.00 78 LEU A N 1
ATOM 624 C CA . LEU A 1 78 ? -1.969 10.629 1.786 1.00 86.00 78 LEU A CA 1
ATOM 625 C C . LEU A 1 78 ? -3.004 11.733 2.038 1.00 86.00 78 LEU A C 1
ATOM 627 O O . LEU A 1 78 ? -2.719 12.886 1.717 1.00 86.00 78 LEU A O 1
ATOM 631 N N . GLU A 1 79 ? -4.165 11.384 2.609 1.00 69.62 79 GLU A N 1
ATOM 632 C CA . GLU A 1 79 ? -5.295 12.291 2.887 1.00 69.62 79 GLU A CA 1
ATOM 633 C C . GLU A 1 79 ? -6.314 11.700 3.874 1.00 69.62 79 GLU A C 1
ATOM 635 O O . GLU A 1 79 ? -6.421 10.452 3.963 1.00 69.62 79 GLU A O 1
#